Protein AF-A0ABD0MW34-F1 (afdb_monomer)

Radius of gyration: 12.24 Å; Cα contacts (8 Å, |Δi|>4): 59; chains: 1; bounding box: 30×31×29 Å

Mean predicted aligned error: 3.16 Å

Sequence (89 aa):
MTNRTFAVISLHFADFATDDWVSWFTVKLTLLLPSLTAEMLQTATSYTDCSEYHIIVGALSSVFDQMTSLRQQELASVLLGYLKVNNET

Nearest PDB structures (foldseek):
  3dxm-assembly1_G  TM=6.018E-01  e=2.520E+00  Bos taurus
  6yw7-assembly1_G  TM=6.010E-01  e=3.297E+00  Homo sapiens
  7jpn-assembly1_G  TM=6.087E-01  e=3.297E+00  Bos taurus
  2p9u-assembly1_G  TM=4.944E-01  e=4.803E+00  Bos taurus

Solvent-accessible surface area (backbone atoms only — not comparable to full-atom values): 5234 Å² total; per-residue (Å²): 136,81,58,68,68,56,64,58,53,61,73,46,44,87,76,51,52,70,69,49,52,49,49,39,45,68,60,73,36,48,89,50,55,55,71,56,47,47,67,57,50,47,59,55,54,74,62,43,57,75,70,50,41,50,48,52,53,52,34,50,60,77,40,47,90,72,33,54,74,69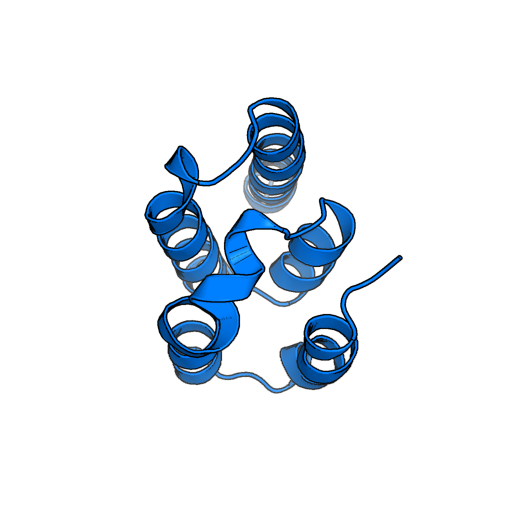,52,51,52,45,44,50,52,44,57,53,49,53,51,58,68,68,69,76,118

pLDDT: mean 93.97, std 9.47, range [43.47, 98.19]

Foldseek 3Di:
DDDPVLVVVLVCLLVDDLVNLLCCLQPVCLVVLLVDALVSLLSNLVSDDPSSLVSNVVSNVVCVVVHDPVRNVSNVVSNVVSCVVVVVD

Organism: Cirrhinus mrigala (NCBI:txid683832)

Secondary structure (DSSP, 8-state):
---HHHHHHGGGGGG--HHHHHHIIIIISTTTGGG--HHHHHHHHTT--HHHHHHHHHHHHHTGGGS-HHHHHHHHHHHHHHHHHHT--

Structure (mmCIF, N/CA/C/O backbone):
data_AF-A0ABD0MW34-F1
#
_entry.id   AF-A0ABD0MW34-F1
#
loop_
_atom_site.group_PDB
_atom_site.id
_atom_site.type_symbol
_atom_site.label_atom_id
_atom_site.label_alt_id
_atom_site.label_comp_id
_atom_site.label_asym_id
_atom_site.label_entity_id
_atom_site.label_seq_id
_atom_site.pdbx_PDB_ins_code
_atom_site.Cartn_x
_atom_site.Cartn_y
_atom_site.Cartn_z
_atom_site.occupancy
_atom_site.B_iso_or_equiv
_atom_site.auth_seq_id
_atom_site.auth_comp_id
_atom_site.auth_asym_id
_atom_site.auth_atom_id
_atom_site.pdbx_PDB_model_num
ATOM 1 N N . MET A 1 1 ? 1.819 1.594 15.473 1.00 54.75 1 MET A N 1
ATOM 2 C CA . MET A 1 1 ? 2.909 0.594 15.427 1.00 54.75 1 MET A CA 1
ATOM 3 C C . MET A 1 1 ? 2.912 -0.013 14.038 1.00 54.75 1 MET A C 1
ATOM 5 O O . MET A 1 1 ? 1.903 -0.591 13.655 1.00 54.75 1 MET A O 1
ATOM 9 N N . THR A 1 2 ? 3.988 0.174 13.278 1.00 68.00 2 THR A N 1
ATOM 10 C CA . THR A 1 2 ? 4.097 -0.307 11.892 1.00 68.00 2 THR A CA 1
ATOM 11 C C . THR A 1 2 ? 4.356 -1.810 11.869 1.00 68.00 2 THR A C 1
ATOM 13 O O . THR A 1 2 ? 5.136 -2.327 12.670 1.00 68.00 2 THR A O 1
ATOM 16 N N . ASN A 1 3 ? 3.691 -2.528 10.963 1.00 90.69 3 ASN A N 1
ATOM 17 C CA . ASN A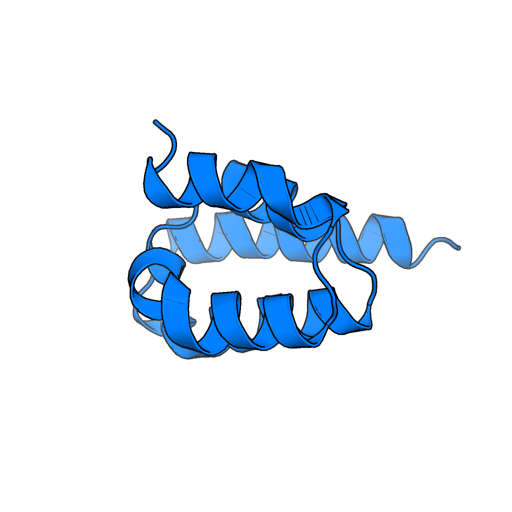 1 3 ? 3.916 -3.958 10.776 1.00 90.69 3 ASN A CA 1
ATOM 18 C C . ASN A 1 3 ? 5.380 -4.217 10.366 1.00 90.69 3 ASN A C 1
ATOM 20 O O . ASN A 1 3 ? 5.879 -3.587 9.436 1.00 90.69 3 ASN A O 1
ATOM 24 N N . ARG A 1 4 ? 6.064 -5.160 11.032 1.00 91.69 4 ARG A N 1
ATOM 25 C CA . ARG A 1 4 ? 7.493 -5.435 10.792 1.00 91.69 4 ARG A CA 1
ATOM 26 C C . ARG A 1 4 ? 7.784 -5.882 9.356 1.00 91.69 4 ARG A C 1
ATOM 28 O O . ARG A 1 4 ? 8.793 -5.465 8.802 1.00 91.69 4 ARG A O 1
ATOM 35 N N . THR A 1 5 ? 6.914 -6.693 8.754 1.00 92.75 5 THR A N 1
ATOM 36 C CA . THR A 1 5 ? 7.064 -7.127 7.356 1.00 92.75 5 THR A CA 1
ATOM 37 C C . THR A 1 5 ? 6.975 -5.935 6.416 1.00 92.75 5 THR A C 1
ATOM 39 O O . THR A 1 5 ? 7.816 -5.787 5.533 1.00 92.75 5 THR A O 1
ATOM 42 N N . PHE A 1 6 ? 6.002 -5.049 6.644 1.00 93.94 6 PHE A N 1
ATOM 43 C CA . PHE A 1 6 ? 5.862 -3.841 5.840 1.00 93.94 6 PHE A CA 1
ATOM 44 C C . PHE A 1 6 ? 7.069 -2.909 5.986 1.00 93.94 6 PHE A C 1
ATOM 46 O O . PHE A 1 6 ? 7.576 -2.408 4.994 1.00 93.94 6 PHE A O 1
ATOM 53 N N . ALA A 1 7 ? 7.562 -2.724 7.214 1.00 93.62 7 ALA A N 1
ATOM 54 C CA . ALA A 1 7 ? 8.724 -1.879 7.482 1.00 93.62 7 ALA A CA 1
ATOM 55 C C . ALA A 1 7 ? 9.990 -2.365 6.761 1.00 93.62 7 ALA A C 1
ATOM 57 O O . ALA A 1 7 ? 10.823 -1.553 6.381 1.00 93.62 7 ALA A O 1
ATOM 58 N N . VAL A 1 8 ? 10.143 -3.681 6.578 1.00 95.44 8 VAL A N 1
ATOM 59 C CA . VAL A 1 8 ? 11.255 -4.242 5.801 1.00 95.44 8 VAL A CA 1
ATOM 60 C C . VAL A 1 8 ? 11.026 -4.026 4.310 1.00 95.44 8 VAL A C 1
ATOM 62 O O . VAL A 1 8 ? 11.923 -3.541 3.630 1.00 95.44 8 VAL A O 1
ATOM 65 N N . ILE A 1 9 ? 9.837 -4.354 3.791 1.00 95.75 9 ILE A N 1
ATOM 66 C CA . ILE A 1 9 ? 9.613 -4.282 2.343 1.00 95.75 9 ILE A CA 1
ATOM 67 C C . ILE A 1 9 ? 9.567 -2.847 1.814 1.00 95.75 9 ILE A C 1
ATOM 69 O O . ILE A 1 9 ? 10.026 -2.605 0.702 1.00 95.75 9 ILE A O 1
ATOM 73 N N . SER A 1 10 ? 9.106 -1.882 2.617 1.00 96.06 10 SER A N 1
ATOM 74 C CA . SER A 1 10 ? 9.043 -0.477 2.204 1.00 96.06 10 SER A CA 1
ATOM 75 C C . SER A 1 10 ? 10.413 0.127 1.901 1.00 96.06 10 SER A C 1
ATOM 77 O O . SER A 1 10 ? 10.494 1.097 1.157 1.00 96.06 10 SER A O 1
ATOM 79 N N . LEU A 1 11 ? 11.493 -0.448 2.443 1.00 97.12 11 LEU A N 1
ATOM 80 C CA . LEU A 1 11 ? 12.865 -0.024 2.144 1.00 97.12 11 LEU A CA 1
ATOM 81 C C . LEU A 1 11 ? 13.277 -0.320 0.696 1.00 97.12 11 LEU A C 1
ATOM 83 O O . LEU A 1 11 ? 14.246 0.261 0.223 1.00 97.12 11 LEU A O 1
ATOM 87 N N . HIS A 1 12 ? 12.555 -1.207 0.009 1.00 97.19 12 HIS A N 1
ATOM 88 C CA . HIS A 1 12 ? 12.866 -1.652 -1.348 1.00 97.19 12 HIS A CA 1
ATOM 89 C C . HIS A 1 12 ? 11.954 -1.037 -2.416 1.00 97.19 12 HIS A C 1
ATOM 91 O O . HIS A 1 12 ? 12.188 -1.256 -3.598 1.00 97.19 12 HIS A O 1
ATOM 97 N N . PHE A 1 13 ? 10.935 -0.257 -2.036 1.00 97.62 13 PHE A N 1
ATOM 98 C CA . PHE A 1 13 ? 9.966 0.293 -2.994 1.00 97.62 13 PHE A CA 1
ATOM 99 C C . PHE A 1 13 ? 10.595 1.209 -4.048 1.00 97.62 13 PHE A C 1
ATOM 101 O O . PHE A 1 13 ? 10.107 1.249 -5.169 1.00 97.62 13 PHE A O 1
ATOM 108 N N . ALA A 1 14 ? 11.688 1.902 -3.720 1.00 97.12 14 ALA A N 1
ATOM 109 C CA . ALA A 1 14 ? 12.410 2.735 -4.683 1.00 97.12 14 ALA A CA 1
ATOM 110 C C . ALA A 1 14 ? 13.067 1.929 -5.820 1.00 97.12 14 ALA A C 1
ATOM 112 O O . ALA A 1 14 ? 13.294 2.479 -6.893 1.00 97.12 14 ALA A O 1
ATOM 113 N N . ASP A 1 15 ? 13.354 0.646 -5.584 1.00 97.31 15 ASP A N 1
ATOM 114 C CA . ASP A 1 15 ? 14.017 -0.249 -6.537 1.00 97.31 15 ASP A CA 1
ATOM 115 C C . ASP A 1 15 ? 13.033 -1.219 -7.217 1.00 97.31 15 ASP A C 1
ATOM 117 O O . ASP A 1 15 ? 13.442 -2.039 -8.038 1.00 97.31 15 ASP A O 1
ATOM 121 N N . PHE A 1 16 ? 11.744 -1.169 -6.862 1.00 97.69 16 PHE A N 1
ATOM 122 C CA . PHE A 1 16 ? 10.731 -2.062 -7.422 1.00 97.69 16 PHE A CA 1
ATOM 123 C C . PHE A 1 16 ? 10.462 -1.757 -8.895 1.00 97.69 16 PHE A C 1
ATOM 125 O O . PHE A 1 16 ? 10.161 -0.621 -9.264 1.00 97.69 16 PHE A O 1
ATOM 132 N N . ALA A 1 17 ? 10.450 -2.807 -9.714 1.00 97.31 17 ALA A N 1
ATOM 133 C CA . ALA A 1 17 ? 9.816 -2.772 -11.025 1.00 97.31 17 ALA A CA 1
ATOM 134 C C . ALA A 1 17 ? 8.308 -3.058 -10.904 1.00 97.31 17 ALA A C 1
ATOM 136 O O . ALA A 1 17 ? 7.828 -3.562 -9.886 1.00 97.31 17 ALA A O 1
ATOM 137 N N . THR A 1 18 ? 7.541 -2.799 -11.966 1.00 97.00 18 THR A N 1
ATOM 138 C CA . THR A 1 18 ? 6.089 -3.056 -12.004 1.00 97.00 18 THR A CA 1
ATOM 139 C C . THR A 1 18 ? 5.726 -4.492 -11.594 1.00 97.00 18 THR A C 1
ATOM 141 O O . THR A 1 18 ? 4.790 -4.699 -10.821 1.00 97.00 18 THR A O 1
ATOM 144 N N . ASP A 1 19 ? 6.497 -5.493 -12.031 1.00 97.62 19 ASP A N 1
ATOM 145 C CA . ASP A 1 19 ? 6.268 -6.901 -11.669 1.00 97.62 19 ASP A CA 1
ATOM 146 C C . ASP A 1 19 ? 6.467 -7.176 -10.168 1.00 97.62 19 ASP A C 1
ATOM 148 O O . ASP A 1 19 ? 5.792 -8.041 -9.599 1.00 97.62 19 ASP A O 1
ATOM 152 N N . ASP A 1 20 ? 7.340 -6.419 -9.495 1.00 98.12 20 ASP A N 1
ATOM 153 C CA . ASP A 1 20 ? 7.493 -6.500 -8.044 1.00 98.12 20 ASP A CA 1
ATOM 154 C C . ASP A 1 20 ? 6.239 -5.974 -7.347 1.00 98.12 20 ASP A C 1
ATOM 156 O O . ASP A 1 20 ? 5.728 -6.630 -6.437 1.00 98.12 20 ASP A O 1
ATOM 160 N N . TRP A 1 21 ? 5.677 -4.853 -7.811 1.00 98.06 21 TRP A N 1
ATOM 161 C CA . TRP A 1 21 ? 4.408 -4.336 -7.295 1.00 98.06 21 TRP A CA 1
ATOM 162 C C . TRP A 1 21 ? 3.277 -5.352 -7.456 1.00 98.06 21 TRP A C 1
ATOM 164 O O . TRP A 1 21 ? 2.565 -5.620 -6.483 1.00 98.06 21 TRP A O 1
ATOM 174 N N . VAL A 1 22 ? 3.158 -5.990 -8.628 1.00 98.06 22 VAL A N 1
ATOM 175 C CA . VAL A 1 22 ? 2.191 -7.080 -8.849 1.00 98.06 22 VAL A CA 1
ATOM 176 C C . VAL A 1 22 ? 2.430 -8.213 -7.851 1.00 98.06 22 VAL A C 1
ATOM 178 O O . VAL A 1 22 ? 1.525 -8.582 -7.099 1.00 98.06 22 VAL A O 1
ATOM 181 N N . SER A 1 23 ? 3.647 -8.753 -7.803 1.00 97.81 23 SER A N 1
ATOM 182 C CA . SER A 1 23 ? 4.006 -9.903 -6.966 1.00 97.81 23 SER A CA 1
ATOM 183 C C . SER A 1 23 ? 3.767 -9.637 -5.477 1.00 97.81 23 SER A C 1
ATOM 185 O O . SER A 1 23 ? 3.200 -10.467 -4.756 1.00 97.81 23 SER A O 1
ATOM 187 N N . TRP A 1 24 ? 4.152 -8.458 -4.992 1.00 97.50 24 TRP A N 1
ATOM 188 C CA . TRP A 1 24 ? 4.022 -8.121 -3.584 1.00 97.50 24 TRP A CA 1
ATOM 189 C C . TRP A 1 24 ? 2.587 -7.793 -3.190 1.00 97.50 24 TRP A C 1
ATOM 191 O O . TRP A 1 24 ? 2.113 -8.358 -2.206 1.00 97.50 24 TRP A O 1
ATOM 201 N N . PHE A 1 25 ? 1.869 -6.956 -3.940 1.00 96.69 25 PHE A N 1
ATOM 202 C CA . PHE A 1 25 ? 0.534 -6.513 -3.529 1.00 96.69 25 PHE A CA 1
ATOM 203 C C . PHE A 1 25 ? -0.570 -7.515 -3.857 1.00 96.69 25 PHE A C 1
ATOM 205 O O . PHE A 1 25 ? -1.562 -7.550 -3.140 1.00 96.69 25 PHE A O 1
ATOM 212 N N . THR A 1 26 ? -0.407 -8.371 -4.867 1.00 95.19 26 THR A N 1
ATOM 213 C CA . THR A 1 26 ? -1.454 -9.349 -5.222 1.00 95.19 26 THR A CA 1
ATOM 214 C C . THR A 1 26 ? -1.227 -10.736 -4.618 1.00 95.19 26 THR A C 1
ATOM 216 O O . THR A 1 26 ? -2.185 -11.500 -4.481 1.00 95.19 26 THR A O 1
ATOM 219 N N . VAL A 1 27 ? 0.010 -11.062 -4.210 1.00 94.88 27 VAL A N 1
ATOM 220 C CA . VAL A 1 27 ? 0.359 -12.394 -3.683 1.00 94.88 27 VAL A CA 1
ATOM 221 C C . VAL A 1 27 ? 0.963 -12.338 -2.280 1.00 94.88 27 VAL A C 1
ATOM 223 O O . VAL A 1 27 ? 0.446 -12.970 -1.359 1.00 94.88 27 VAL A O 1
ATOM 226 N N . LYS A 1 28 ? 2.083 -11.629 -2.087 1.00 95.31 28 LYS A N 1
ATOM 227 C CA . LYS A 1 28 ? 2.882 -11.761 -0.849 1.00 95.31 28 LYS A CA 1
ATOM 228 C C . LYS A 1 28 ? 2.292 -11.005 0.342 1.00 95.31 28 LYS A C 1
ATOM 230 O O . LYS A 1 28 ? 2.404 -11.469 1.475 1.00 95.31 28 LYS A O 1
ATOM 235 N N . LEU A 1 29 ? 1.683 -9.846 0.101 1.00 95.06 29 LEU A N 1
ATOM 236 C CA . LEU A 1 29 ? 1.127 -8.972 1.136 1.00 95.06 29 LEU A CA 1
ATOM 237 C C . LEU A 1 29 ? -0.378 -9.144 1.322 1.00 95.06 29 LEU A C 1
ATOM 239 O O . LEU A 1 29 ? -0.923 -8.500 2.211 1.00 95.06 29 LEU A O 1
ATOM 243 N N . THR A 1 30 ? -1.051 -10.011 0.562 1.00 93.00 30 THR A N 1
ATOM 244 C CA . THR A 1 30 ? -2.520 -10.129 0.543 1.00 93.00 30 THR A CA 1
ATOM 245 C C . THR A 1 30 ? -3.130 -10.298 1.937 1.00 93.00 30 THR A C 1
ATOM 247 O O . THR A 1 30 ? -4.130 -9.663 2.251 1.00 93.00 30 THR A O 1
ATOM 250 N N . LEU A 1 31 ? -2.485 -11.068 2.822 1.00 91.69 31 LEU A N 1
ATOM 251 C CA . LEU A 1 31 ? -2.929 -11.250 4.215 1.00 91.69 31 LEU A CA 1
ATOM 252 C C . LEU A 1 31 ? -2.702 -10.021 5.113 1.00 91.69 31 LEU A C 1
ATOM 254 O O . LEU A 1 31 ? -3.350 -9.880 6.146 1.00 91.69 31 LEU A O 1
ATOM 258 N N . LEU A 1 32 ? -1.768 -9.145 4.747 1.00 93.94 32 LEU A N 1
ATOM 259 C CA . LEU A 1 32 ? -1.466 -7.907 5.465 1.00 93.94 32 LEU A CA 1
ATOM 260 C C . LEU A 1 32 ? -2.312 -6.729 4.976 1.00 93.94 32 LEU A C 1
ATOM 262 O O . LEU A 1 32 ? -2.535 -5.803 5.759 1.00 93.94 32 LEU A O 1
ATOM 266 N N . LEU A 1 33 ? -2.804 -6.766 3.731 1.00 95.31 33 LEU A N 1
ATOM 267 C CA . LEU A 1 33 ? -3.578 -5.680 3.121 1.00 95.31 33 LEU A CA 1
ATOM 268 C C . LEU A 1 33 ? -4.760 -5.199 3.982 1.00 95.31 33 LEU A C 1
ATOM 270 O O . LEU A 1 33 ? -4.866 -3.984 4.165 1.00 95.31 33 LEU A O 1
ATOM 274 N N . PRO A 1 34 ? -5.596 -6.071 4.594 1.00 95.75 34 PRO A N 1
ATOM 275 C CA . PRO A 1 34 ? -6.710 -5.612 5.431 1.00 95.75 34 PRO A CA 1
ATOM 276 C C . PRO A 1 34 ? -6.270 -4.805 6.661 1.00 95.75 34 PRO A C 1
ATOM 278 O O . PRO A 1 34 ? -7.054 -4.049 7.233 1.00 95.75 34 PRO A O 1
ATOM 281 N N . SER A 1 35 ? -5.014 -4.972 7.083 1.00 93.94 35 SER A N 1
ATOM 282 C CA . SER A 1 35 ? -4.437 -4.329 8.267 1.00 93.94 35 SER A CA 1
ATOM 283 C C . SER A 1 35 ? -3.589 -3.091 7.959 1.00 93.94 35 SER A C 1
ATOM 285 O O . SER A 1 35 ? -3.035 -2.502 8.890 1.00 93.94 35 SER A O 1
ATOM 287 N N . LEU A 1 36 ? -3.470 -2.688 6.687 1.00 95.25 36 LEU A N 1
ATOM 288 C CA . LEU A 1 36 ? -2.651 -1.538 6.301 1.00 95.25 36 LEU A CA 1
ATOM 289 C C . LEU A 1 36 ? -3.106 -0.261 7.006 1.00 95.25 36 LEU A C 1
ATOM 291 O O . LEU A 1 36 ? -4.286 0.082 7.031 1.00 95.25 36 LEU A O 1
ATOM 295 N N . THR A 1 37 ? -2.160 0.490 7.559 1.00 96.44 37 THR A N 1
ATOM 296 C CA . THR A 1 37 ? -2.457 1.831 8.061 1.00 96.44 37 THR A CA 1
ATOM 297 C C . THR A 1 37 ? -2.488 2.851 6.934 1.00 96.44 37 THR A C 1
ATOM 299 O O . THR A 1 37 ? -1.911 2.626 5.870 1.00 96.44 37 THR A O 1
ATOM 302 N N . ALA A 1 38 ? -3.140 3.993 7.173 1.00 97.12 38 ALA A N 1
ATOM 303 C CA . ALA A 1 38 ? -3.073 5.130 6.257 1.00 97.12 38 ALA A CA 1
ATOM 304 C C . ALA A 1 38 ? -1.615 5.525 5.968 1.00 97.12 38 ALA A C 1
ATOM 306 O O . ALA A 1 38 ? -1.253 5.736 4.819 1.00 97.12 38 ALA A O 1
ATOM 307 N N . GLU A 1 39 ? -0.761 5.532 6.995 1.00 96.81 39 GLU A N 1
ATOM 308 C CA . GLU A 1 39 ? 0.677 5.792 6.865 1.00 96.81 39 GLU A CA 1
ATOM 309 C C . GLU A 1 39 ? 1.375 4.764 5.964 1.00 96.81 39 GLU A C 1
ATOM 311 O O . GLU A 1 39 ? 2.135 5.137 5.078 1.00 96.81 39 GLU A O 1
ATOM 316 N N . MET A 1 40 ? 1.094 3.469 6.143 1.00 96.69 40 MET A N 1
ATOM 317 C CA . MET A 1 40 ? 1.682 2.420 5.304 1.00 96.69 40 MET A CA 1
ATOM 318 C C . MET A 1 40 ? 1.257 2.578 3.842 1.00 96.69 40 MET A C 1
ATOM 320 O O . MET A 1 40 ? 2.097 2.515 2.947 1.00 96.69 40 MET A O 1
ATOM 324 N N . LEU A 1 41 ? -0.030 2.829 3.587 1.00 97.56 41 LEU A N 1
ATOM 325 C CA . LEU A 1 41 ? -0.513 3.055 2.227 1.00 97.56 41 LEU A CA 1
ATOM 326 C C . LEU A 1 41 ? 0.084 4.331 1.619 1.00 97.56 41 LEU A C 1
ATOM 328 O O . LEU A 1 41 ? 0.514 4.303 0.470 1.00 97.56 41 LEU A O 1
ATOM 332 N N . GLN A 1 42 ? 0.179 5.413 2.393 1.00 97.56 42 GLN A N 1
ATOM 333 C CA . GLN A 1 42 ? 0.787 6.665 1.948 1.00 97.56 42 GLN A CA 1
ATOM 334 C C . GLN A 1 42 ? 2.242 6.445 1.521 1.00 97.56 42 GLN A C 1
ATOM 336 O O . GLN A 1 42 ? 2.617 6.876 0.431 1.00 97.56 42 GLN A O 1
ATOM 341 N N . THR A 1 43 ? 3.018 5.717 2.332 1.00 97.44 43 THR A N 1
ATOM 342 C CA . THR A 1 43 ? 4.394 5.322 2.007 1.00 97.44 43 THR A CA 1
ATOM 343 C C . THR A 1 43 ? 4.457 4.477 0.743 1.00 97.44 43 THR A C 1
ATOM 345 O O . THR A 1 43 ? 5.338 4.702 -0.065 1.00 97.44 43 THR A O 1
ATOM 348 N N . ALA A 1 44 ? 3.550 3.521 0.526 1.00 96.94 44 ALA A N 1
ATOM 349 C CA . ALA A 1 44 ? 3.552 2.746 -0.717 1.00 96.94 44 ALA A CA 1
ATOM 350 C C . ALA A 1 44 ? 3.280 3.643 -1.938 1.00 96.94 44 ALA A C 1
ATOM 352 O O . ALA A 1 44 ? 4.063 3.658 -2.881 1.00 96.94 44 ALA A O 1
ATOM 353 N N . THR A 1 45 ? 2.218 4.451 -1.882 1.00 96.81 45 THR A N 1
ATOM 354 C CA . THR A 1 45 ? 1.800 5.304 -3.008 1.00 96.81 45 THR A CA 1
ATOM 355 C C . THR A 1 45 ? 2.785 6.427 -3.346 1.00 96.81 45 THR A C 1
ATOM 357 O O . THR A 1 45 ? 2.748 6.948 -4.455 1.00 96.81 45 THR A O 1
ATOM 360 N N . SER A 1 46 ? 3.697 6.807 -2.441 1.00 96.56 46 SER A N 1
ATOM 361 C CA . SER A 1 46 ? 4.725 7.812 -2.751 1.00 96.56 46 SER A CA 1
ATOM 362 C C . SER A 1 46 ? 5.827 7.311 -3.691 1.00 96.56 46 SER A C 1
ATOM 364 O O . SER A 1 46 ? 6.612 8.125 -4.165 1.00 96.56 46 SER A O 1
ATOM 366 N N . TYR A 1 47 ? 5.899 6.000 -3.950 1.00 97.19 47 TYR A N 1
ATOM 367 C CA . TYR A 1 47 ? 6.868 5.388 -4.871 1.00 97.19 47 TYR A CA 1
ATOM 368 C C . TYR A 1 47 ? 6.232 4.896 -6.180 1.00 97.19 47 TYR A C 1
ATOM 370 O O . TYR A 1 47 ? 6.905 4.234 -6.962 1.00 9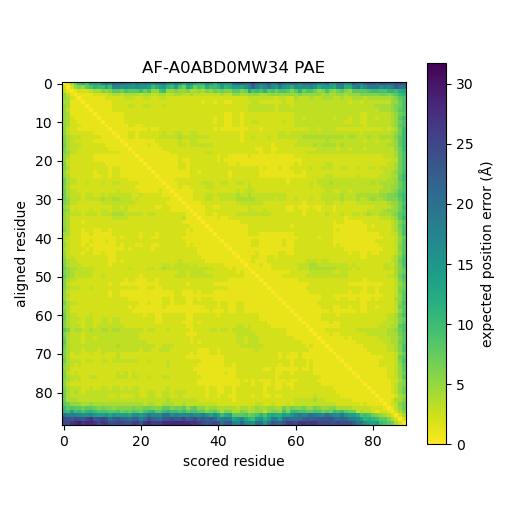7.19 47 TYR A O 1
ATOM 378 N N . THR A 1 48 ? 4.949 5.184 -6.421 1.00 95.38 48 THR A N 1
ATOM 379 C CA . THR A 1 48 ? 4.209 4.653 -7.576 1.00 95.38 48 THR A CA 1
ATOM 380 C C . THR A 1 48 ? 3.828 5.733 -8.574 1.00 95.38 48 THR A C 1
ATOM 382 O O . THR A 1 48 ? 3.364 6.806 -8.167 1.00 95.38 48 THR A O 1
ATOM 385 N N . ASP A 1 49 ? 3.900 5.409 -9.866 1.00 93.88 49 ASP A N 1
ATOM 386 C CA . ASP A 1 49 ? 3.156 6.131 -10.896 1.00 93.88 49 ASP A CA 1
ATOM 387 C C . ASP A 1 49 ? 1.730 5.566 -11.051 1.00 93.88 49 ASP A C 1
ATOM 389 O O . ASP A 1 49 ? 1.282 4.737 -10.253 1.00 93.88 49 ASP A O 1
ATOM 393 N N . CYS A 1 50 ? 0.977 6.055 -12.041 1.00 94.75 50 CYS A N 1
ATOM 394 C CA . CYS A 1 50 ? -0.411 5.651 -12.273 1.00 94.75 50 CYS A CA 1
ATOM 395 C C . CYS A 1 50 ? -0.574 4.127 -12.453 1.00 94.75 50 CYS A C 1
ATOM 397 O O . CYS A 1 50 ? -1.561 3.549 -11.987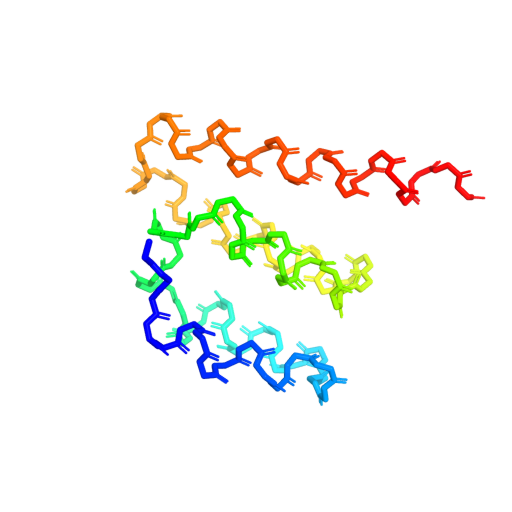 1.00 94.75 50 CYS A O 1
ATOM 399 N N . SER A 1 51 ? 0.399 3.472 -13.088 1.00 95.06 51 SER A N 1
ATOM 400 C CA . SER A 1 51 ? 0.396 2.038 -13.382 1.00 95.06 51 SER A CA 1
ATOM 401 C C . SER A 1 51 ? 0.486 1.222 -12.094 1.00 95.06 51 SER A C 1
ATOM 403 O O . SER A 1 51 ? -0.393 0.401 -11.814 1.00 95.06 51 SER A O 1
ATOM 405 N N . GLU A 1 52 ? 1.493 1.488 -11.257 1.00 97.25 52 GLU A N 1
ATOM 406 C CA . GLU A 1 52 ? 1.665 0.802 -9.973 1.00 97.25 52 GLU A CA 1
ATOM 407 C C . GLU A 1 52 ? 0.579 1.191 -8.967 1.00 97.25 52 GLU A C 1
ATOM 409 O O . GLU A 1 52 ? 0.100 0.344 -8.206 1.00 97.25 52 GLU A O 1
ATOM 414 N N . TYR A 1 53 ? 0.114 2.440 -8.999 1.00 97.38 53 TYR A N 1
ATOM 415 C CA . TYR A 1 53 ? -1.011 2.879 -8.182 1.00 97.38 53 TYR A CA 1
ATOM 416 C C . TYR A 1 53 ? -2.274 2.056 -8.480 1.00 97.38 53 TYR A C 1
ATOM 418 O O . TYR A 1 53 ? -2.956 1.611 -7.552 1.00 97.38 53 TYR A O 1
ATOM 426 N N . HIS A 1 54 ? -2.567 1.781 -9.758 1.00 97.06 54 HIS A N 1
ATOM 427 C CA . HIS A 1 54 ? -3.713 0.954 -10.140 1.00 97.06 54 HIS A CA 1
ATOM 428 C C . HIS A 1 54 ? -3.610 -0.477 -9.586 1.00 97.06 54 HIS A C 1
ATOM 430 O O . HIS A 1 54 ? -4.616 -1.041 -9.145 1.00 97.06 54 HIS A O 1
ATOM 436 N N . ILE A 1 55 ? -2.397 -1.040 -9.529 1.00 98.19 55 ILE A N 1
ATOM 437 C CA . ILE A 1 55 ? -2.141 -2.349 -8.909 1.00 98.19 55 ILE A CA 1
ATOM 438 C C . ILE A 1 55 ? -2.506 -2.315 -7.418 1.00 98.19 55 ILE A C 1
ATOM 440 O O . ILE A 1 55 ? -3.220 -3.201 -6.941 1.00 98.19 55 ILE A O 1
ATOM 444 N N . ILE A 1 56 ? -2.070 -1.283 -6.685 1.00 97.69 56 ILE A N 1
ATOM 445 C CA . ILE A 1 56 ? -2.377 -1.128 -5.254 1.00 97.69 56 ILE A CA 1
ATOM 446 C C . ILE A 1 56 ? -3.889 -1.000 -5.026 1.00 97.69 56 ILE A C 1
ATOM 448 O O . ILE A 1 56 ? -4.434 -1.668 -4.144 1.00 97.69 56 ILE A O 1
ATOM 452 N N . VAL A 1 57 ? -4.583 -0.180 -5.823 1.00 97.81 57 VAL A N 1
ATOM 453 C CA . VAL A 1 57 ? -6.044 -0.010 -5.724 1.00 97.81 57 VAL A CA 1
ATOM 454 C C . VAL A 1 57 ? -6.769 -1.332 -5.979 1.00 97.81 57 VAL A C 1
ATOM 456 O O . VAL A 1 57 ? -7.648 -1.705 -5.199 1.00 97.81 57 VAL A O 1
ATOM 459 N N . GLY A 1 58 ? -6.379 -2.072 -7.021 1.00 97.88 58 GLY A N 1
ATOM 460 C CA . GLY A 1 58 ? -6.956 -3.381 -7.329 1.00 97.88 58 GLY A CA 1
ATOM 461 C C . GLY A 1 58 ? -6.739 -4.396 -6.203 1.00 97.88 58 GLY A C 1
ATOM 462 O O . GLY A 1 58 ? -7.680 -5.075 -5.782 1.00 97.88 58 GLY A O 1
ATOM 463 N N . ALA A 1 59 ? -5.527 -4.445 -5.648 1.00 97.56 59 ALA A N 1
ATOM 464 C CA . ALA A 1 59 ? -5.199 -5.309 -4.520 1.00 97.56 59 ALA A CA 1
ATOM 465 C C . ALA A 1 59 ? -6.044 -4.981 -3.277 1.00 97.56 59 ALA A C 1
ATOM 467 O O . ALA A 1 59 ? -6.649 -5.880 -2.690 1.00 97.56 59 ALA A O 1
ATOM 468 N N . LEU A 1 60 ? -6.161 -3.701 -2.908 1.00 97.81 60 LEU A N 1
ATOM 469 C CA . LEU A 1 60 ? -7.003 -3.261 -1.788 1.00 97.81 60 LEU A CA 1
ATOM 470 C C . LEU A 1 60 ? -8.486 -3.563 -2.023 1.00 97.81 60 LEU A C 1
ATOM 472 O O . LEU A 1 60 ? -9.169 -4.004 -1.099 1.00 97.81 60 LEU A O 1
ATOM 476 N N . SER A 1 61 ? -8.974 -3.386 -3.253 1.00 97.50 61 SER A N 1
ATOM 477 C CA . SER A 1 61 ? -10.351 -3.728 -3.620 1.00 97.50 61 SER A CA 1
ATOM 478 C C . SER A 1 61 ? -10.643 -5.217 -3.422 1.00 97.50 61 SER A C 1
ATOM 480 O O . SER A 1 61 ? -11.740 -5.562 -2.993 1.00 97.50 61 SER A O 1
ATOM 482 N N . SER A 1 62 ? -9.675 -6.101 -3.689 1.00 97.06 62 SER A N 1
ATOM 483 C CA . SER A 1 62 ? -9.856 -7.556 -3.546 1.00 97.06 62 SER A CA 1
ATOM 484 C C . SER A 1 62 ? -10.046 -8.025 -2.096 1.00 97.06 62 SER A C 1
ATOM 486 O O . SER A 1 62 ? -10.583 -9.105 -1.855 1.00 97.06 62 SER A O 1
ATOM 488 N N . VAL A 1 63 ? -9.627 -7.209 -1.125 1.00 96.69 63 VAL A N 1
ATOM 489 C CA . VAL A 1 63 ? -9.733 -7.501 0.311 1.00 96.69 63 VAL A CA 1
ATOM 490 C C . VAL A 1 63 ? -10.622 -6.502 1.057 1.00 96.69 63 VAL A C 1
ATOM 492 O O . VAL A 1 63 ? -10.640 -6.491 2.288 1.00 96.69 63 VAL A O 1
ATOM 495 N N . PHE A 1 64 ? -11.358 -5.655 0.334 1.00 96.19 64 PHE A N 1
ATOM 496 C CA . PHE A 1 64 ? -12.131 -4.550 0.901 1.00 96.19 64 PHE A CA 1
ATOM 497 C C . PHE A 1 64 ? -13.141 -5.016 1.958 1.00 96.19 64 PHE A C 1
ATOM 499 O O . PHE A 1 64 ? -13.228 -4.425 3.036 1.00 96.19 64 PHE A O 1
ATOM 506 N N . ASP A 1 65 ? -13.829 -6.129 1.699 1.00 96.75 65 ASP A N 1
ATOM 507 C CA . ASP A 1 65 ? -14.831 -6.708 2.605 1.00 96.75 65 ASP A CA 1
ATOM 508 C C . ASP A 1 65 ? -14.231 -7.293 3.897 1.00 96.75 65 ASP A C 1
ATOM 510 O O . ASP A 1 65 ? -14.951 -7.584 4.849 1.00 96.75 65 ASP A O 1
ATOM 514 N N . GLN A 1 66 ? -12.906 -7.458 3.955 1.00 97.19 66 GLN A N 1
ATOM 515 C CA . GLN A 1 66 ? -12.187 -7.945 5.137 1.00 97.19 66 GLN A CA 1
ATOM 516 C C . GLN A 1 66 ? -11.745 -6.797 6.062 1.00 97.19 66 GLN A C 1
ATOM 518 O O . GLN A 1 66 ? -11.210 -7.039 7.146 1.00 97.19 66 GLN A O 1
ATOM 523 N N . MET A 1 67 ? -11.939 -5.544 5.643 1.00 96.62 67 MET A N 1
ATOM 524 C CA . MET A 1 67 ? -11.563 -4.352 6.399 1.00 96.62 67 MET A CA 1
ATOM 525 C C . MET A 1 67 ? -12.717 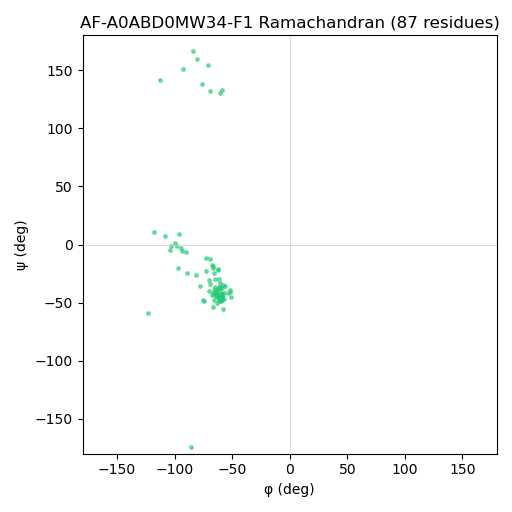-3.851 7.267 1.00 96.62 67 MET A C 1
ATOM 527 O O . MET A 1 67 ? -13.890 -3.965 6.924 1.00 96.62 67 MET A O 1
ATOM 531 N N . THR A 1 68 ? -12.385 -3.205 8.385 1.00 97.12 68 THR A N 1
ATOM 532 C CA . THR A 1 68 ? -13.383 -2.449 9.150 1.00 97.12 68 THR A CA 1
ATOM 533 C C . THR A 1 68 ? -13.787 -1.180 8.396 1.00 97.12 68 THR A C 1
ATOM 535 O O . THR A 1 68 ? -12.989 -0.617 7.647 1.00 97.12 68 THR A O 1
ATOM 538 N N . SER A 1 69 ? -14.990 -0.654 8.638 1.00 97.69 69 SER A N 1
ATOM 539 C CA . SER A 1 69 ? -15.444 0.586 7.984 1.00 97.69 69 SER A CA 1
ATOM 540 C C . SER A 1 69 ? -14.519 1.779 8.255 1.00 97.69 69 SER A C 1
ATOM 542 O O . SER A 1 69 ? -14.292 2.595 7.368 1.00 97.69 69 SER A O 1
ATOM 544 N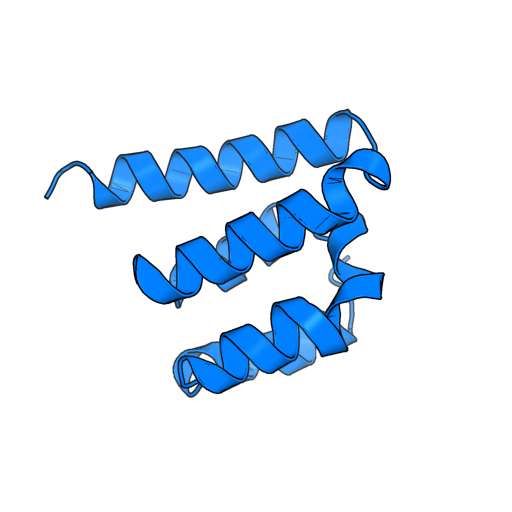 N . LEU A 1 70 ? -13.932 1.857 9.457 1.00 96.94 70 LEU A N 1
ATOM 545 C CA . LEU A 1 70 ? -12.923 2.871 9.785 1.00 96.94 70 LEU A CA 1
ATOM 546 C C . LEU A 1 70 ? -11.690 2.736 8.881 1.00 96.94 70 LEU A C 1
ATOM 548 O O . LEU A 1 70 ? -11.245 3.711 8.283 1.00 96.94 70 LEU A O 1
ATOM 552 N N . ARG A 1 71 ? -11.173 1.512 8.739 1.00 97.06 71 ARG A N 1
ATOM 553 C CA . ARG A 1 71 ? -10.017 1.209 7.892 1.00 97.06 71 ARG A CA 1
ATOM 554 C C . ARG A 1 71 ? -10.288 1.566 6.429 1.00 97.06 71 ARG A C 1
ATOM 556 O O . ARG A 1 71 ? -9.443 2.189 5.797 1.00 97.06 71 ARG A O 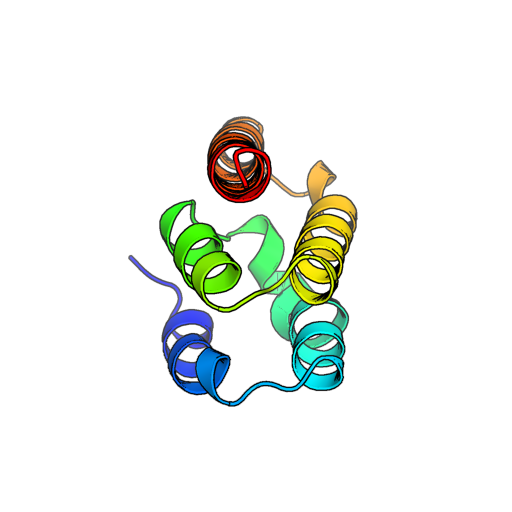1
ATOM 563 N N . GLN A 1 72 ? -11.470 1.234 5.914 1.00 97.88 72 GLN A N 1
ATOM 564 C CA . GLN A 1 72 ? -11.880 1.587 4.550 1.00 97.88 72 GLN A CA 1
ATOM 565 C C . GLN A 1 72 ? -11.856 3.108 4.323 1.00 97.88 72 GLN A C 1
ATOM 567 O O . GLN A 1 72 ? -11.318 3.568 3.318 1.00 97.88 72 GLN A O 1
ATOM 572 N N . GLN A 1 73 ? -12.380 3.897 5.268 1.00 98.06 73 GLN A N 1
ATOM 573 C CA . GLN A 1 73 ? -12.397 5.363 5.176 1.00 98.06 73 GLN A CA 1
ATOM 574 C C . GLN A 1 73 ? -10.991 5.978 5.243 1.00 98.06 73 GLN A C 1
ATOM 576 O O . GLN A 1 73 ? -10.673 6.888 4.471 1.00 98.06 73 GLN A O 1
ATOM 581 N N . GLU A 1 74 ? -10.139 5.469 6.137 1.00 97.81 74 GLU A N 1
ATOM 582 C CA . GLU A 1 74 ? -8.743 5.903 6.261 1.00 97.81 74 GLU A CA 1
ATOM 583 C C . GLU A 1 74 ? -7.973 5.683 4.952 1.00 97.81 74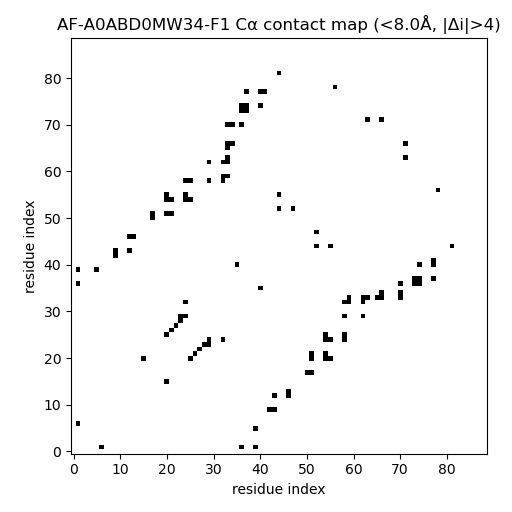 GLU A C 1
ATOM 585 O O . GLU A 1 74 ? -7.330 6.604 4.449 1.00 97.81 74 GLU A O 1
ATOM 590 N N . LEU A 1 75 ? -8.073 4.485 4.367 1.00 97.88 75 LEU A N 1
ATOM 591 C CA . LEU A 1 75 ? -7.368 4.158 3.127 1.00 97.88 75 LEU A CA 1
ATOM 592 C C . LEU A 1 75 ? -7.949 4.908 1.923 1.00 97.88 75 LEU A C 1
ATOM 594 O O . LEU A 1 75 ? -7.187 5.433 1.113 1.00 97.88 75 LEU A O 1
ATOM 598 N N . ALA A 1 76 ? -9.276 5.045 1.831 1.00 97.38 76 ALA A N 1
ATOM 599 C CA . ALA A 1 76 ? -9.917 5.834 0.777 1.00 97.38 76 ALA A CA 1
ATOM 600 C C . ALA A 1 76 ? -9.449 7.299 0.785 1.00 97.38 76 ALA A C 1
ATOM 602 O O . ALA A 1 76 ? -9.239 7.885 -0.276 1.00 97.38 76 ALA A O 1
ATOM 603 N N . SER A 1 77 ? -9.230 7.879 1.969 1.00 97.88 77 SER A N 1
ATOM 604 C CA . SER A 1 77 ? -8.719 9.249 2.099 1.00 97.88 77 SER A CA 1
ATOM 605 C C . SER A 1 77 ? -7.314 9.399 1.506 1.00 97.88 77 SER A C 1
ATOM 607 O O . SER A 1 77 ? -7.052 10.377 0.806 1.00 97.88 77 SER A O 1
ATOM 609 N N . VAL A 1 78 ? -6.437 8.412 1.721 1.00 98.00 78 VAL A N 1
ATOM 610 C CA . VAL A 1 78 ? -5.087 8.375 1.129 1.00 98.00 78 VAL A CA 1
ATOM 611 C C . VAL A 1 78 ? -5.159 8.228 -0.391 1.00 98.00 78 VAL A C 1
ATOM 613 O O . VAL A 1 78 ? -4.533 9.000 -1.115 1.00 98.00 78 VAL A O 1
ATOM 616 N N . LEU A 1 79 ? -5.974 7.289 -0.887 1.00 97.25 79 LEU A N 1
ATOM 617 C CA . LEU A 1 79 ? -6.142 7.056 -2.324 1.00 97.25 79 LEU A CA 1
ATOM 618 C C . LEU A 1 79 ? -6.661 8.306 -3.047 1.00 97.25 79 LEU A C 1
ATOM 620 O O . LEU A 1 79 ? -6.109 8.690 -4.076 1.00 97.25 79 LEU A O 1
ATOM 624 N N . LEU A 1 80 ? -7.670 8.980 -2.489 1.00 96.81 80 LEU A N 1
ATOM 625 C CA . LEU A 1 80 ? -8.184 10.241 -3.028 1.00 96.81 80 LEU A CA 1
ATOM 626 C C . LEU A 1 80 ? -7.148 11.369 -2.956 1.00 96.81 80 LEU A C 1
ATOM 628 O O . LEU A 1 80 ? -7.098 12.201 -3.860 1.00 96.81 80 LEU A O 1
ATOM 632 N N . GLY A 1 81 ? -6.336 11.411 -1.897 1.00 96.25 81 GLY A N 1
ATOM 633 C CA . GLY A 1 81 ? -5.233 12.362 -1.761 1.00 96.25 81 GLY A CA 1
ATOM 634 C C . GLY A 1 81 ? -4.224 12.230 -2.900 1.00 96.25 81 GLY A C 1
ATOM 635 O O . GLY A 1 81 ? -3.904 13.229 -3.540 1.00 96.25 81 GLY A O 1
ATOM 6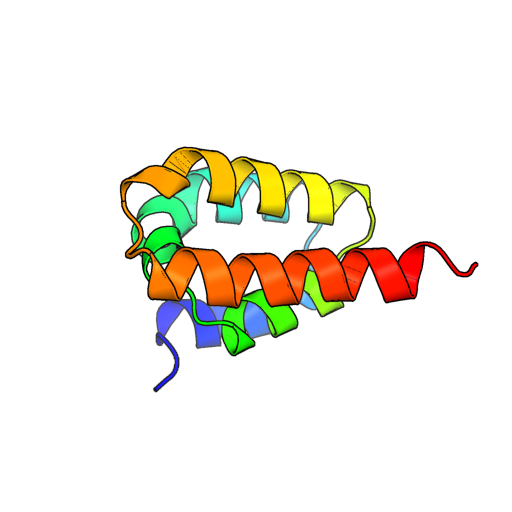36 N N . TYR A 1 82 ? -3.808 10.999 -3.213 1.00 95.50 82 TYR A N 1
ATOM 637 C CA . TYR A 1 82 ? -2.921 10.720 -4.345 1.00 95.50 82 TYR A CA 1
ATOM 638 C C . TYR A 1 82 ? -3.508 11.230 -5.669 1.00 95.50 82 TYR A C 1
ATOM 640 O O . TYR A 1 82 ? -2.819 11.913 -6.423 1.00 95.50 82 TYR A O 1
ATOM 648 N N . LEU A 1 83 ? -4.788 10.957 -5.943 1.00 94.44 83 LEU A N 1
ATOM 649 C CA . LEU A 1 83 ? -5.427 11.391 -7.191 1.00 94.44 83 LEU A CA 1
ATOM 650 C C . LEU A 1 83 ? -5.509 12.913 -7.314 1.00 94.44 83 LEU A C 1
ATOM 652 O O . LEU A 1 83 ? -5.329 13.442 -8.402 1.00 94.44 83 LEU A O 1
ATOM 656 N N . LYS A 1 84 ? -5.769 13.630 -6.219 1.00 94.19 84 LYS A N 1
ATOM 657 C CA . LYS A 1 84 ? -5.818 15.099 -6.246 1.00 94.19 84 LYS A CA 1
ATOM 658 C C . LYS A 1 84 ? -4.462 15.703 -6.591 1.00 94.19 84 LYS A C 1
ATOM 660 O O . LYS A 1 84 ? -4.403 16.592 -7.424 1.00 94.19 84 LYS A O 1
ATOM 665 N N . VAL A 1 85 ? -3.391 15.186 -5.989 1.00 89.81 85 VAL A N 1
ATOM 666 C CA . VAL A 1 85 ? -2.028 15.673 -6.241 1.00 89.81 85 VAL A CA 1
ATOM 667 C C . VAL A 1 85 ? -1.592 15.398 -7.683 1.00 89.81 85 VAL A C 1
ATOM 669 O O . VAL A 1 85 ? -0.957 16.249 -8.293 1.00 89.81 85 VAL A O 1
ATOM 672 N N . ASN A 1 86 ? -1.951 14.238 -8.239 1.00 83.31 86 ASN A N 1
ATOM 673 C CA . ASN A 1 86 ? -1.492 13.815 -9.566 1.00 83.31 86 ASN A CA 1
ATOM 674 C C . ASN A 1 86 ? -2.445 14.185 -10.726 1.00 83.31 86 ASN A C 1
ATOM 676 O O . ASN A 1 86 ? -2.086 13.978 -11.878 1.00 83.31 86 ASN A O 1
ATOM 680 N N . ASN A 1 87 ? -3.638 14.735 -10.453 1.00 70.06 87 ASN A N 1
ATOM 681 C CA . ASN A 1 87 ? -4.569 15.249 -11.476 1.00 70.06 87 ASN A CA 1
ATOM 682 C C . ASN A 1 87 ? -4.422 16.765 -11.743 1.00 70.06 87 ASN A C 1
ATOM 684 O O . ASN A 1 87 ? -5.140 17.297 -12.587 1.00 70.06 87 ASN A O 1
ATOM 688 N N . GLU A 1 88 ? -3.555 17.476 -11.014 1.00 51.28 88 GLU A N 1
ATOM 689 C CA . GLU A 1 88 ? -3.323 18.927 -11.170 1.00 51.28 88 GLU A CA 1
ATOM 690 C C . GLU A 1 88 ? -2.115 19.271 -12.074 1.00 51.28 88 GLU A C 1
ATOM 692 O O . GLU A 1 88 ? -1.739 20.439 -12.187 1.00 51.28 88 GLU A O 1
ATOM 697 N N . THR A 1 89 ? -1.535 18.275 -12.749 1.00 43.47 89 THR A N 1
ATOM 698 C CA . THR A 1 89 ? -0.505 18.416 -13.802 1.00 43.47 89 THR A CA 1
ATOM 699 C C . THR A 1 89 ? -1.065 18.076 -15.171 1.00 43.47 89 THR A C 1
ATOM 701 O O . THR A 1 89 ? -0.762 18.827 -16.125 1.00 43.47 89 THR A O 1
#